Protein AF-A0A6G3SRX1-F1 (afdb_monomer_lite)

Secondary structure (DSSP, 8-state):
----SSB-HHHHHHHHT--SSSTT-HHHHHHHHTTSTTEE-TTTT-BEE-HHHHHHHHHHHHHH-HHHHHHHHHHHHH-

pLDDT: mean 86.05, std 8.53, range [54.44, 94.0]

Foldseek 3Di:
DDDDQWDALVLQCLLVVADCDDVPHSVVVRVVVVVDPQWDDPPVRTIGGHPVVVVVVLVCCCVVDVPSVVVSVVSSVVD

Sequence (79 aa):
CALPRRFDEDLVAVAVAAPRNGPHAVPDLYDWLHELPFVAERHSGHSRYHAVVRAPMLRLQRTGSPRRWKAAHDRLAEA

Radius of gyration: 12.68 Å; chains: 1; bounding box: 31×19×32 Å

Structure (mmCIF, N/CA/C/O backbone):
data_AF-A0A6G3SRX1-F1
#
_entry.id   AF-A0A6G3SRX1-F1
#
loop_
_atom_site.group_PDB
_atom_site.id
_atom_site.type_symbol
_atom_site.label_atom_id
_atom_site.label_alt_id
_atom_site.label_comp_id
_atom_site.label_asym_id
_atom_site.label_entity_id
_atom_site.label_seq_id
_atom_site.pdbx_PDB_ins_code
_atom_site.Cartn_x
_atom_site.Cartn_y
_atom_site.Cartn_z
_atom_site.occupancy
_atom_site.B_iso_or_equiv
_atom_site.auth_seq_id
_atom_site.auth_comp_id
_atom_site.auth_asym_id
_atom_site.auth_atom_id
_atom_site.pdbx_PDB_model_num
ATOM 1 N N . CYS A 1 1 ? -11.637 -8.591 4.564 1.00 54.44 1 CYS A N 1
ATOM 2 C CA . CYS A 1 1 ? -10.668 -8.509 3.453 1.00 54.44 1 CYS A CA 1
ATOM 3 C C . CYS A 1 1 ? -9.263 -8.332 4.014 1.00 54.44 1 CYS A C 1
ATOM 5 O O . CYS A 1 1 ? -8.998 -7.308 4.637 1.00 54.44 1 CYS A O 1
ATOM 7 N N . ALA A 1 2 ? -8.394 -9.333 3.875 1.00 65.69 2 ALA A N 1
ATOM 8 C CA . ALA A 1 2 ? -7.018 -9.249 4.353 1.00 65.69 2 ALA A CA 1
ATOM 9 C C . ALA A 1 2 ? -6.160 -8.569 3.280 1.00 65.69 2 ALA A C 1
ATOM 11 O O . ALA A 1 2 ? -5.895 -9.159 2.242 1.00 65.69 2 ALA A O 1
ATOM 12 N N . LEU A 1 3 ? -5.754 -7.316 3.507 1.00 79.19 3 LEU A N 1
ATOM 13 C CA . LEU A 1 3 ? -4.710 -6.717 2.674 1.00 79.19 3 LEU A CA 1
ATOM 14 C C . LEU A 1 3 ? -3.392 -7.459 2.910 1.00 79.19 3 LEU A C 1
ATOM 16 O O . LEU A 1 3 ? -3.090 -7.745 4.082 1.00 79.19 3 LEU A O 1
ATOM 20 N N . PRO A 1 4 ? -2.591 -7.699 1.859 1.00 86.25 4 PRO A N 1
ATOM 21 C CA . PRO A 1 4 ? -1.280 -8.313 1.992 1.00 86.25 4 PRO A CA 1
ATOM 22 C C . PRO A 1 4 ? -0.440 -7.620 3.069 1.00 86.25 4 PRO A C 1
ATOM 24 O O . PRO A 1 4 ? -0.479 -6.397 3.265 1.00 86.25 4 PRO A O 1
ATOM 27 N N . ARG A 1 5 ? 0.266 -8.424 3.865 1.00 88.81 5 ARG A N 1
ATOM 28 C CA . AR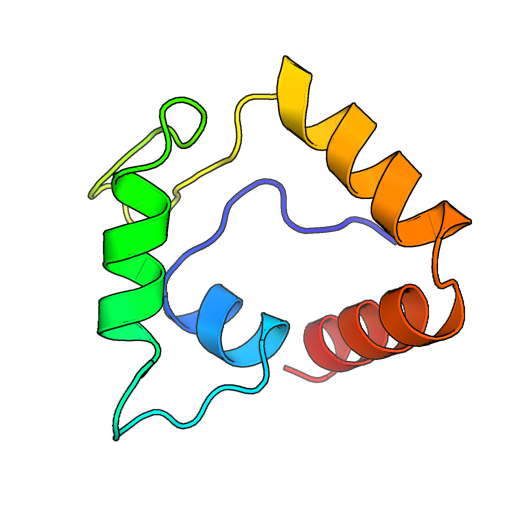G A 1 5 ? 1.187 -7.926 4.905 1.00 88.81 5 ARG A CA 1
ATOM 29 C C . ARG A 1 5 ? 2.584 -7.660 4.354 1.00 88.81 5 ARG A C 1
ATOM 31 O O . ARG A 1 5 ? 3.357 -6.973 5.014 1.00 88.81 5 ARG A O 1
ATOM 38 N N . ARG A 1 6 ? 2.864 -8.227 3.186 1.00 91.38 6 ARG A N 1
ATOM 39 C CA . ARG A 1 6 ? 4.087 -8.117 2.404 1.00 91.38 6 ARG A CA 1
ATOM 40 C C . ARG A 1 6 ? 3.710 -7.685 0.993 1.00 91.38 6 ARG A C 1
ATOM 42 O O . ARG A 1 6 ? 2.563 -7.891 0.597 1.00 91.38 6 ARG A O 1
ATOM 49 N N . PHE A 1 7 ? 4.652 -7.081 0.296 1.00 90.56 7 PHE A N 1
ATOM 50 C CA . PHE A 1 7 ? 4.509 -6.631 -1.073 1.00 90.56 7 PHE A CA 1
ATOM 51 C C . PHE A 1 7 ? 5.835 -6.786 -1.817 1.00 90.56 7 PHE A C 1
ATOM 53 O O . PHE A 1 7 ? 6.909 -6.690 -1.220 1.00 90.56 7 PHE A O 1
ATOM 60 N N . ASP A 1 8 ? 5.720 -7.010 -3.114 1.00 91.25 8 ASP A N 1
ATOM 61 C CA . ASP A 1 8 ? 6.788 -7.007 -4.103 1.00 91.25 8 ASP A CA 1
ATOM 62 C C . ASP A 1 8 ? 6.407 -6.046 -5.240 1.00 91.25 8 ASP A C 1
ATOM 64 O O . ASP A 1 8 ? 5.407 -5.321 -5.161 1.00 91.25 8 ASP A O 1
ATOM 68 N N . GLU A 1 9 ? 7.235 -6.004 -6.276 1.00 89.94 9 GLU A N 1
ATOM 69 C CA . GLU A 1 9 ? 7.038 -5.132 -7.429 1.00 89.94 9 GLU A CA 1
ATOM 70 C C . GLU A 1 9 ? 5.737 -5.455 -8.190 1.00 89.94 9 GLU A C 1
ATOM 72 O O . GLU A 1 9 ? 4.994 -4.542 -8.558 1.00 89.94 9 GLU A O 1
ATOM 77 N N . ASP A 1 10 ? 5.398 -6.740 -8.342 1.00 89.69 10 ASP A N 1
ATOM 78 C CA . ASP A 1 10 ? 4.171 -7.181 -9.017 1.00 89.69 10 ASP A CA 1
ATOM 79 C C . ASP A 1 10 ? 2.920 -6.747 -8.244 1.00 89.69 10 ASP A C 1
ATOM 81 O O . ASP A 1 10 ? 1.970 -6.209 -8.824 1.00 89.69 10 ASP A O 1
ATOM 85 N N . LEU A 1 11 ? 2.926 -6.891 -6.916 1.00 90.06 11 LEU A N 1
ATOM 86 C CA . LEU A 1 11 ? 1.824 -6.422 -6.086 1.00 90.06 11 LEU A CA 1
ATOM 87 C C . LEU A 1 11 ? 1.668 -4.899 -6.167 1.00 90.06 11 LEU A C 1
ATOM 89 O O . LEU A 1 11 ? 0.541 -4.394 -6.165 1.00 90.06 11 LEU A O 1
ATOM 93 N N . VAL A 1 12 ? 2.776 -4.154 -6.244 1.00 89.88 12 VAL A N 1
ATOM 94 C CA . VAL A 1 12 ? 2.734 -2.701 -6.447 1.00 89.88 12 VAL A CA 1
ATOM 95 C C . VAL A 1 12 ? 2.111 -2.377 -7.802 1.00 89.88 12 VAL A C 1
ATOM 97 O O . VAL A 1 12 ? 1.181 -1.569 -7.834 1.00 89.88 12 VAL A O 1
ATOM 100 N N . ALA A 1 13 ? 2.514 -3.052 -8.884 1.00 89.56 13 ALA A N 1
ATOM 101 C CA . ALA A 1 13 ? 1.939 -2.861 -10.218 1.00 89.56 13 ALA A CA 1
ATOM 102 C C . ALA A 1 13 ? 0.406 -2.981 -10.210 1.00 89.56 13 ALA A C 1
ATOM 104 O O . ALA A 1 13 ? -0.301 -2.092 -10.697 1.00 89.56 13 ALA A O 1
ATOM 105 N N . VAL A 1 14 ? -0.111 -4.040 -9.582 1.00 90.62 14 VAL A N 1
ATOM 106 C CA . VAL A 1 14 ? -1.553 -4.287 -9.432 1.00 90.62 14 VAL A CA 1
ATOM 107 C C . VAL A 1 14 ? -2.218 -3.201 -8.575 1.00 90.62 14 VAL A C 1
ATOM 109 O O . VAL A 1 14 ? -3.256 -2.632 -8.940 1.00 90.62 14 VAL A O 1
ATOM 112 N N . ALA A 1 15 ? -1.624 -2.881 -7.423 1.00 88.38 15 ALA A N 1
ATOM 113 C CA . ALA A 1 15 ? -2.217 -1.983 -6.436 1.00 88.38 15 ALA A CA 1
ATOM 114 C C . ALA A 1 15 ? -2.323 -0.529 -6.919 1.00 88.38 15 ALA A C 1
ATOM 116 O O . ALA A 1 15 ? -3.287 0.161 -6.566 1.00 88.38 15 ALA A O 1
ATOM 117 N N . VAL A 1 16 ? -1.369 -0.050 -7.723 1.00 84.50 16 VAL A N 1
ATOM 118 C CA . VAL A 1 16 ? -1.389 1.326 -8.246 1.00 84.50 16 VAL A CA 1
ATOM 119 C C . VAL A 1 16 ? -1.964 1.447 -9.653 1.00 84.50 16 VAL A C 1
ATOM 121 O O . VAL A 1 16 ? -2.245 2.566 -10.074 1.00 84.50 16 VAL A O 1
ATOM 124 N N . ALA A 1 17 ? -2.205 0.325 -10.344 1.00 82.88 17 ALA A N 1
ATOM 125 C CA . ALA A 1 17 ? -2.600 0.309 -11.756 1.00 82.88 17 ALA A CA 1
ATOM 126 C C . ALA A 1 17 ? -1.669 1.186 -12.621 1.00 82.88 17 ALA A C 1
ATOM 128 O O . ALA A 1 17 ? -2.115 1.876 -13.539 1.00 82.88 17 ALA A O 1
ATOM 129 N N . ALA A 1 18 ? -0.378 1.208 -12.271 1.00 73.31 18 ALA A N 1
ATOM 130 C CA . ALA A 1 18 ? 0.619 2.018 -12.953 1.00 73.31 18 ALA A CA 1
ATOM 131 C C . ALA A 1 18 ? 1.062 1.341 -14.256 1.00 73.31 18 ALA A C 1
ATOM 133 O O . ALA A 1 18 ? 1.083 0.108 -14.344 1.00 73.31 18 ALA A O 1
ATOM 134 N N . PRO A 1 19 ? 1.432 2.128 -15.277 1.00 68.75 19 PRO A N 1
ATOM 135 C CA . PRO A 1 19 ? 2.022 1.576 -16.484 1.00 68.75 19 PRO A CA 1
ATOM 136 C C . PRO A 1 19 ? 3.365 0.906 -16.152 1.00 68.75 19 PRO A C 1
ATOM 138 O O . PRO A 1 19 ? 4.148 1.413 -15.350 1.00 68.75 19 PRO A O 1
ATOM 141 N N . ARG A 1 20 ? 3.655 -0.238 -16.793 1.00 67.31 20 ARG A N 1
ATOM 142 C CA . ARG A 1 20 ? 4.947 -0.934 -16.620 1.00 67.31 20 ARG A CA 1
ATOM 143 C C . ARG A 1 20 ? 6.142 -0.095 -17.099 1.00 67.31 20 ARG A C 1
ATOM 145 O O . ARG A 1 20 ? 7.244 -0.324 -16.627 1.00 67.31 20 ARG A O 1
ATOM 152 N N . ASN A 1 21 ? 5.913 0.868 -17.999 1.00 69.44 21 ASN A N 1
ATOM 153 C CA . ASN A 1 21 ? 6.933 1.723 -18.611 1.00 69.44 21 ASN A CA 1
ATOM 154 C C . ASN A 1 21 ? 6.492 3.200 -18.611 1.00 69.44 21 ASN A C 1
ATOM 156 O O . ASN A 1 21 ? 5.297 3.483 -18.703 1.00 69.44 21 ASN A O 1
ATOM 160 N N . GLY A 1 22 ? 7.455 4.128 -18.611 1.00 71.25 22 GLY A N 1
ATOM 161 C CA . GLY A 1 22 ? 7.227 5.580 -18.633 1.00 71.25 22 GLY A CA 1
ATOM 162 C C . GLY A 1 22 ? 7.629 6.268 -17.321 1.00 71.25 22 GLY A C 1
ATOM 163 O O . GLY A 1 22 ? 8.122 5.604 -16.414 1.00 71.25 22 GLY A O 1
ATOM 164 N N . PRO A 1 23 ? 7.454 7.594 -17.195 1.00 65.25 23 PRO A N 1
ATOM 165 C CA . PRO A 1 23 ? 7.684 8.279 -15.925 1.00 65.25 23 PRO A CA 1
ATOM 166 C C . PRO A 1 23 ? 6.748 7.719 -14.844 1.00 65.25 23 PRO A C 1
ATOM 168 O O . PRO A 1 23 ? 5.553 7.554 -15.092 1.00 65.25 23 PRO A O 1
ATOM 171 N N . HIS A 1 24 ? 7.290 7.448 -13.652 1.00 71.94 24 HIS A N 1
ATOM 172 C CA . HIS A 1 24 ? 6.596 6.754 -12.554 1.00 71.94 24 HIS A CA 1
ATOM 173 C C . HIS A 1 24 ? 6.242 5.290 -12.869 1.00 71.94 24 HIS A C 1
ATOM 175 O O . HIS A 1 24 ? 5.202 4.790 -12.428 1.00 71.94 24 HIS A O 1
ATOM 181 N N . ALA A 1 25 ? 7.097 4.609 -13.639 1.00 86.12 25 ALA A N 1
ATOM 182 C CA . ALA A 1 25 ? 6.987 3.172 -13.842 1.00 86.12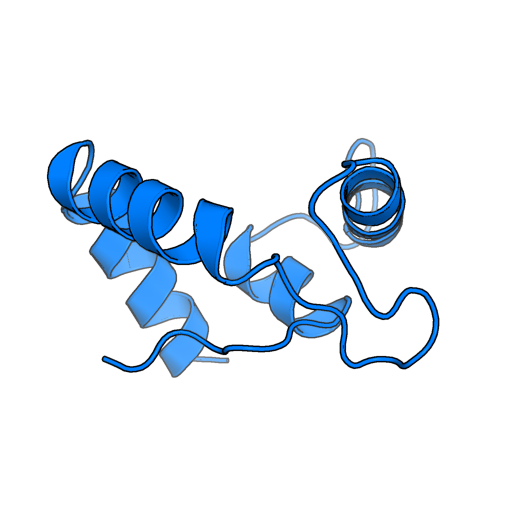 25 ALA A CA 1
ATOM 183 C C . ALA A 1 25 ? 7.072 2.419 -12.505 1.00 86.12 25 ALA A C 1
ATOM 185 O O . ALA A 1 25 ? 7.600 2.916 -11.507 1.00 86.12 25 ALA A O 1
ATOM 186 N N . VAL A 1 26 ? 6.544 1.196 -12.496 1.00 89.44 26 VAL A N 1
ATOM 187 C CA . VAL A 1 26 ? 6.517 0.344 -11.301 1.00 89.44 26 VAL A CA 1
ATOM 188 C C . VAL A 1 26 ? 7.902 0.166 -10.656 1.00 89.44 26 VAL A C 1
ATOM 190 O O . VAL A 1 26 ? 7.951 0.307 -9.434 1.00 89.44 26 VAL A O 1
ATOM 193 N N . PRO A 1 27 ? 9.009 -0.052 -11.402 1.00 88.62 27 PRO A N 1
ATOM 194 C CA . PRO A 1 27 ? 10.337 -0.156 -10.797 1.00 88.62 27 PRO A CA 1
ATOM 195 C C . PRO A 1 27 ? 10.727 1.103 -10.011 1.00 88.62 27 PRO A C 1
ATOM 197 O O . PRO A 1 27 ? 11.071 1.007 -8.836 1.00 88.62 27 PRO A O 1
ATOM 200 N N . ASP A 1 28 ? 10.568 2.290 -10.608 1.00 89.00 28 ASP A N 1
ATOM 201 C CA . ASP A 1 28 ? 10.901 3.569 -9.964 1.00 89.00 28 ASP A CA 1
ATOM 202 C C . ASP A 1 28 ? 10.061 3.796 -8.700 1.00 89.00 28 ASP A C 1
ATOM 204 O O . ASP A 1 28 ? 10.550 4.270 -7.674 1.00 89.00 28 ASP A O 1
ATOM 208 N N . LEU A 1 29 ? 8.772 3.445 -8.763 1.00 89.81 29 LEU A N 1
ATOM 209 C CA . LEU A 1 29 ? 7.870 3.546 -7.622 1.00 89.81 29 LEU A CA 1
ATOM 210 C C . LEU A 1 29 ? 8.254 2.559 -6.513 1.00 89.81 29 LEU A C 1
ATOM 212 O O . LEU A 1 29 ? 8.171 2.896 -5.331 1.00 89.81 29 LEU A O 1
ATOM 216 N N . TYR A 1 30 ? 8.644 1.341 -6.885 1.00 89.81 30 TYR A N 1
ATOM 217 C CA . TYR A 1 30 ? 9.069 0.314 -5.946 1.00 89.81 30 TYR A CA 1
ATOM 218 C C . TYR A 1 30 ? 10.376 0.706 -5.251 1.00 89.81 30 TYR A C 1
ATOM 220 O O . TYR A 1 30 ? 10.465 0.593 -4.029 1.00 89.81 30 TYR A O 1
ATOM 228 N N . ASP A 1 31 ? 11.340 1.254 -5.988 1.00 90.81 31 ASP A N 1
ATOM 229 C CA . ASP A 1 31 ? 12.583 1.783 -5.427 1.00 90.81 31 ASP A CA 1
ATOM 230 C C . ASP A 1 31 ? 12.329 2.971 -4.496 1.00 90.81 31 ASP A C 1
ATOM 232 O O . ASP A 1 31 ? 12.831 2.983 -3.370 1.00 90.81 31 ASP A O 1
ATOM 236 N N . TRP A 1 32 ? 11.467 3.909 -4.898 1.00 91.75 32 TRP A N 1
ATOM 237 C CA . TRP A 1 32 ? 11.057 5.030 -4.050 1.00 91.75 32 TRP A CA 1
ATOM 238 C C . TRP A 1 32 ? 10.404 4.572 -2.737 1.00 91.75 32 TRP A C 1
ATOM 240 O O . TRP A 1 32 ? 10.672 5.134 -1.674 1.00 91.75 32 TRP A O 1
ATOM 250 N N . LEU A 1 33 ? 9.579 3.516 -2.757 1.00 92.00 33 LEU A N 1
ATOM 251 C CA . LEU A 1 33 ? 9.004 2.961 -1.526 1.00 92.00 33 LEU A CA 1
ATOM 252 C C . LEU A 1 33 ? 10.092 2.521 -0.535 1.00 92.00 33 LEU A C 1
ATOM 254 O O . LEU A 1 33 ? 9.901 2.676 0.670 1.00 92.00 33 LEU A O 1
ATOM 258 N N . HIS A 1 34 ? 11.234 2.021 -1.016 1.00 92.69 34 HIS A N 1
ATOM 259 C CA . HIS A 1 34 ? 12.371 1.626 -0.172 1.00 92.69 34 HIS A CA 1
ATOM 260 C C . HIS A 1 34 ? 13.199 2.798 0.360 1.00 92.69 34 HIS A C 1
ATOM 262 O O . HIS A 1 34 ? 14.068 2.581 1.207 1.00 92.69 34 HIS A O 1
ATOM 268 N N . GLU A 1 35 ? 12.948 4.022 -0.103 1.00 93.31 35 GLU A N 1
ATOM 269 C CA . GLU A 1 35 ? 13.500 5.247 0.489 1.00 93.31 35 GLU A CA 1
ATOM 270 C C . GLU A 1 35 ? 12.694 5.698 1.715 1.00 93.31 35 GLU A C 1
ATOM 272 O O . GLU A 1 35 ? 13.188 6.456 2.553 1.00 93.31 35 GLU A O 1
ATOM 277 N N . LEU A 1 36 ? 11.451 5.220 1.858 1.00 93.69 36 LEU A N 1
ATOM 278 C CA . LEU A 1 36 ? 10.604 5.566 2.992 1.00 93.69 36 LEU A CA 1
ATOM 279 C C . LEU A 1 36 ? 11.125 4.889 4.271 1.00 93.69 36 LEU A C 1
ATOM 281 O O . LEU A 1 36 ? 11.295 3.668 4.302 1.00 93.69 36 LEU A O 1
ATOM 285 N N . PRO A 1 37 ? 11.262 5.628 5.390 1.00 92.69 37 PRO A N 1
ATOM 286 C CA . PRO A 1 37 ? 11.885 5.119 6.618 1.00 92.69 37 PRO A CA 1
ATOM 287 C C . PRO A 1 37 ? 11.061 4.037 7.323 1.00 92.69 37 PRO A C 1
ATOM 289 O O . PRO A 1 37 ? 11.477 3.499 8.345 1.00 92.69 37 PRO A O 1
ATOM 292 N N . PHE A 1 38 ? 9.858 3.756 6.822 1.00 92.94 38 PHE A N 1
ATOM 293 C CA . PHE A 1 38 ? 8.931 2.803 7.404 1.00 92.9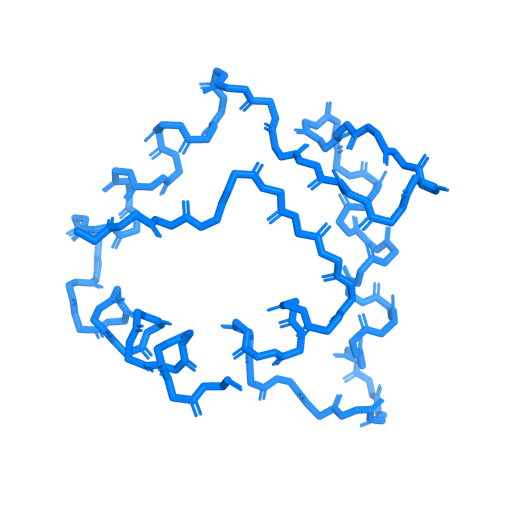4 38 PHE A CA 1
ATOM 294 C C . PHE A 1 38 ? 8.676 1.564 6.540 1.00 92.94 38 PHE A C 1
ATOM 296 O O . PHE A 1 38 ? 7.760 0.789 6.838 1.00 92.94 38 PHE A O 1
ATOM 303 N N . VAL A 1 39 ? 9.472 1.372 5.488 1.00 94.00 39 VAL A N 1
ATOM 304 C CA . VAL A 1 39 ? 9.514 0.147 4.689 1.00 94.00 39 VAL A CA 1
ATOM 305 C C . VAL A 1 39 ? 10.711 -0.693 5.131 1.00 94.00 39 VAL A C 1
ATOM 307 O O . VAL A 1 39 ? 11.832 -0.212 5.247 1.00 94.00 39 VAL A O 1
ATOM 310 N N . ALA A 1 40 ? 10.452 -1.964 5.423 1.00 90.75 40 ALA A N 1
ATOM 311 C CA . ALA A 1 40 ? 11.436 -2.930 5.891 1.00 90.75 40 ALA A CA 1
ATOM 312 C C . ALA A 1 40 ? 11.628 -4.070 4.884 1.00 90.75 40 ALA A C 1
ATOM 314 O O . ALA A 1 40 ? 10.792 -4.288 4.004 1.00 90.75 40 ALA A O 1
ATOM 315 N N . GLU A 1 41 ? 12.687 -4.858 5.101 1.00 83.69 41 GLU A N 1
ATOM 316 C CA . GLU A 1 41 ? 12.991 -6.078 4.334 1.00 83.69 41 GLU A CA 1
ATOM 317 C C . GLU A 1 41 ? 13.270 -5.786 2.849 1.00 83.69 41 GLU A C 1
ATOM 319 O O . GLU A 1 41 ? 12.825 -6.509 1.950 1.00 83.69 41 GLU A O 1
ATOM 324 N N . ARG A 1 42 ? 14.030 -4.709 2.603 1.00 73.12 42 ARG A N 1
ATOM 325 C CA . ARG A 1 42 ? 14.559 -4.329 1.287 1.00 73.12 42 ARG A CA 1
ATOM 326 C C . ARG A 1 42 ? 15.354 -5.500 0.690 1.00 73.12 42 ARG A C 1
ATOM 328 O O . ARG A 1 42 ? 16.121 -6.145 1.399 1.00 73.12 42 ARG A O 1
ATOM 335 N N . HIS A 1 43 ? 15.152 -5.776 -0.600 1.00 63.91 43 HIS A N 1
ATOM 336 C CA . HIS A 1 43 ? 15.839 -6.834 -1.367 1.00 63.91 43 HIS A CA 1
ATOM 337 C C . HIS A 1 43 ? 15.534 -8.295 -0.979 1.00 63.91 43 HIS A C 1
ATOM 339 O O . HIS A 1 43 ? 16.208 -9.204 -1.451 1.00 63.91 43 HIS A O 1
ATOM 345 N N . SER A 1 44 ? 14.499 -8.553 -0.172 1.00 74.06 44 SER A N 1
ATOM 346 C CA . SER A 1 44 ? 14.057 -9.925 0.149 1.00 74.06 44 SER A CA 1
ATOM 347 C C . SER A 1 44 ? 12.961 -10.472 -0.779 1.00 74.06 44 SER A C 1
ATOM 349 O O . SER A 1 44 ? 12.534 -11.614 -0.613 1.00 74.06 44 SER A O 1
ATOM 351 N N . GLY A 1 45 ? 12.441 -9.641 -1.693 1.00 73.12 45 GLY A N 1
ATOM 352 C CA . GLY A 1 45 ? 11.220 -9.926 -2.462 1.00 73.12 45 GLY A CA 1
ATOM 353 C C . GLY A 1 45 ? 9.935 -9.932 -1.620 1.00 73.12 45 GLY A C 1
ATOM 354 O O . GLY A 1 45 ? 8.890 -10.333 -2.105 1.00 73.12 45 GLY A O 1
ATOM 355 N N . HIS A 1 46 ? 10.000 -9.531 -0.346 1.00 80.75 46 HIS A N 1
ATOM 356 C CA . HIS A 1 46 ? 8.906 -9.672 0.621 1.00 80.75 46 HIS A CA 1
ATOM 357 C C . HIS A 1 46 ? 8.740 -8.431 1.503 1.00 80.75 46 HIS A C 1
ATOM 359 O O . HIS A 1 46 ? 8.449 -8.530 2.698 1.00 80.75 46 HIS A O 1
ATOM 365 N N . SER A 1 47 ? 8.948 -7.255 0.927 1.00 92.69 47 SER A N 1
ATOM 366 C CA . SER A 1 47 ? 9.001 -6.005 1.670 1.00 92.69 47 SER A CA 1
ATOM 367 C C . SER A 1 47 ? 7.696 -5.695 2.392 1.00 92.69 47 SER A C 1
ATOM 369 O O . SER A 1 47 ? 6.612 -6.149 2.024 1.00 92.69 47 SER A O 1
ATOM 371 N N . ARG A 1 48 ? 7.787 -4.949 3.493 1.00 92.94 48 ARG A N 1
ATOM 372 C CA . ARG A 1 48 ? 6.618 -4.653 4.326 1.00 92.94 48 ARG A CA 1
ATOM 373 C C . ARG A 1 48 ? 6.703 -3.284 4.961 1.00 92.94 48 ARG A C 1
ATOM 375 O O . ARG A 1 48 ? 7.765 -2.842 5.380 1.00 92.94 48 ARG A O 1
ATOM 382 N N . TYR A 1 49 ? 5.544 -2.666 5.138 1.00 93.62 49 TYR A N 1
ATOM 383 C CA . TYR A 1 49 ? 5.417 -1.521 6.027 1.00 93.62 49 TYR A CA 1
ATOM 384 C C . TYR A 1 49 ? 5.594 -1.957 7.483 1.00 93.62 49 TYR A C 1
ATOM 386 O O . TYR A 1 49 ? 5.080 -3.008 7.891 1.00 93.62 49 TYR A O 1
ATOM 394 N N . HIS A 1 50 ? 6.246 -1.132 8.301 1.00 93.69 50 HIS A N 1
ATOM 395 C CA . HIS A 1 50 ? 6.246 -1.332 9.746 1.00 93.69 50 HIS A CA 1
ATOM 396 C C . HIS A 1 50 ? 4.811 -1.376 10.287 1.00 93.69 50 HIS A C 1
ATOM 398 O O . HIS A 1 50 ? 3.936 -0.599 9.894 1.00 93.69 50 HIS A O 1
ATOM 404 N N . ALA A 1 51 ? 4.561 -2.284 11.233 1.00 90.00 51 ALA A N 1
ATOM 405 C CA . ALA A 1 51 ? 3.219 -2.508 11.771 1.00 90.00 51 ALA A CA 1
ATOM 406 C C . ALA A 1 51 ? 2.609 -1.236 12.389 1.00 90.00 51 ALA A C 1
ATOM 408 O O . ALA A 1 51 ? 1.408 -1.002 12.241 1.00 90.00 51 ALA A O 1
ATOM 409 N N . VAL A 1 52 ? 3.452 -0.403 13.014 1.00 92.88 52 VAL A N 1
ATOM 410 C CA . VAL A 1 52 ? 3.050 0.846 13.676 1.00 92.88 52 VAL A CA 1
ATOM 411 C C . VAL A 1 52 ? 2.480 1.881 12.706 1.00 92.88 52 VAL A C 1
ATOM 413 O O . VAL A 1 52 ? 1.532 2.571 13.064 1.00 92.88 52 VAL A O 1
ATOM 416 N N . VAL A 1 53 ? 2.980 1.951 11.465 1.00 92.38 53 VAL A N 1
ATOM 417 C CA . VAL A 1 53 ? 2.452 2.875 10.441 1.00 92.38 53 VAL A CA 1
ATOM 418 C C . VAL A 1 53 ? 1.331 2.248 9.618 1.00 92.38 53 VAL A C 1
ATOM 420 O O . VAL A 1 53 ? 0.389 2.932 9.218 1.00 92.38 53 VAL A O 1
ATOM 423 N N . ARG A 1 54 ? 1.379 0.925 9.404 1.00 92.00 54 ARG A N 1
ATOM 424 C CA . ARG A 1 54 ? 0.438 0.223 8.525 1.00 92.00 54 ARG A CA 1
ATOM 425 C C . ARG A 1 54 ? -1.003 0.369 9.002 1.00 92.00 54 ARG A C 1
ATOM 427 O O . ARG A 1 54 ? -1.884 0.667 8.202 1.00 92.00 54 ARG A O 1
ATOM 434 N N . ALA A 1 55 ? -1.268 0.149 10.290 1.00 91.00 55 ALA A N 1
ATOM 435 C CA . ALA A 1 55 ? -2.636 0.209 10.815 1.00 91.00 55 ALA A CA 1
ATOM 436 C C . ALA A 1 55 ? -3.274 1.610 10.651 1.00 91.00 55 ALA A C 1
ATOM 438 O O . ALA A 1 55 ? -4.395 1.688 10.137 1.00 91.00 55 ALA A O 1
ATOM 439 N N . PRO A 1 56 ? -2.580 2.709 11.011 1.00 92.38 56 PRO A N 1
ATOM 440 C CA . PRO A 1 56 ? -3.027 4.069 10.711 1.00 92.38 56 PRO A CA 1
ATOM 441 C C . PRO A 1 56 ? -3.255 4.339 9.217 1.00 92.38 56 PRO A C 1
ATOM 443 O O . PRO A 1 56 ? -4.310 4.861 8.860 1.00 92.38 56 PRO A O 1
ATOM 446 N N . MET A 1 57 ? -2.333 3.929 8.335 1.00 90.69 57 MET A N 1
ATOM 447 C CA . MET A 1 57 ? -2.471 4.126 6.881 1.00 90.69 57 MET A CA 1
ATOM 448 C C . MET A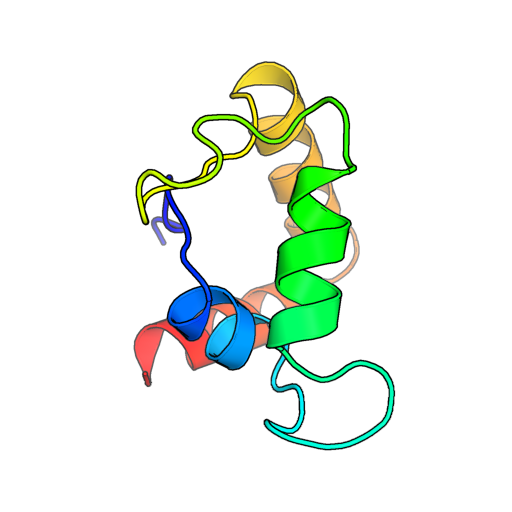 1 57 ? -3.724 3.442 6.322 1.00 90.69 57 MET A C 1
ATOM 450 O O . MET A 1 57 ? -4.485 4.048 5.568 1.00 90.69 57 MET 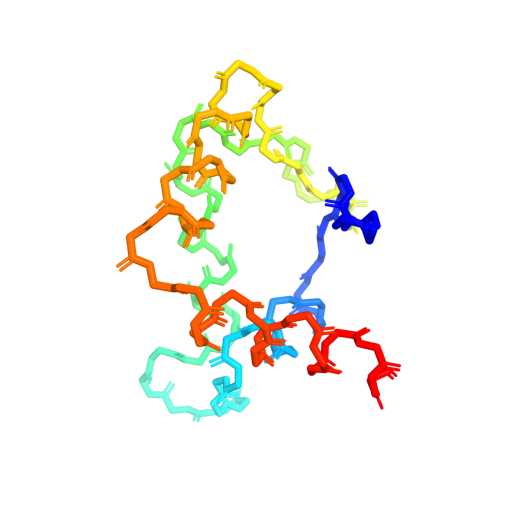A O 1
ATOM 454 N N . LEU A 1 58 ? -3.982 2.194 6.731 1.00 89.38 58 LEU A N 1
ATOM 455 C CA . LEU A 1 58 ? -5.177 1.463 6.304 1.00 89.38 58 LEU A CA 1
ATOM 456 C C . LEU A 1 58 ? -6.462 2.113 6.811 1.00 89.38 58 LEU A C 1
ATOM 458 O O . LEU A 1 58 ? -7.450 2.188 6.081 1.00 89.38 58 LEU A O 1
ATOM 462 N N . ARG A 1 59 ? -6.454 2.599 8.057 1.00 90.81 59 ARG A N 1
ATOM 463 C CA . ARG A 1 59 ? -7.599 3.313 8.624 1.00 90.81 59 ARG A CA 1
ATOM 464 C C . ARG A 1 59 ? -7.900 4.570 7.814 1.00 90.81 59 ARG A C 1
ATOM 466 O O . ARG A 1 59 ? -9.048 4.732 7.414 1.00 90.81 59 ARG A O 1
ATOM 473 N N . LEU A 1 60 ? -6.882 5.386 7.535 1.00 90.62 60 LEU A N 1
ATOM 474 C CA . LEU A 1 60 ? -7.014 6.620 6.761 1.00 90.62 60 LEU A CA 1
ATOM 475 C C . LEU A 1 60 ? -7.579 6.360 5.360 1.00 90.62 60 LEU A C 1
ATOM 477 O O . LEU A 1 60 ? -8.523 7.029 4.951 1.00 90.62 60 LEU A O 1
ATOM 481 N N . GLN A 1 61 ? -7.052 5.364 4.643 1.00 87.38 61 GLN A N 1
ATOM 482 C CA . GLN A 1 61 ? -7.542 5.002 3.308 1.00 87.38 61 GLN A CA 1
ATOM 483 C C . GLN A 1 61 ? -9.010 4.560 3.335 1.00 87.38 61 GLN A C 1
ATOM 485 O O . GLN A 1 61 ? -9.821 5.017 2.527 1.00 87.38 61 GLN A O 1
ATOM 490 N N . ARG A 1 62 ? -9.378 3.717 4.308 1.00 89.44 62 ARG A N 1
ATOM 491 C CA . ARG A 1 62 ? -10.749 3.220 4.454 1.00 89.44 62 ARG A CA 1
ATOM 492 C C . ARG A 1 62 ? -11.747 4.330 4.793 1.00 89.44 62 ARG A C 1
ATOM 494 O O . ARG A 1 62 ? -12.870 4.284 4.301 1.00 89.44 62 ARG A O 1
ATOM 501 N N . THR A 1 63 ? -11.368 5.300 5.628 1.00 92.88 63 THR A N 1
ATOM 502 C CA . THR A 1 63 ? -12.266 6.390 6.050 1.00 92.88 63 THR A CA 1
ATOM 503 C C . THR A 1 63 ? -12.292 7.559 5.072 1.00 92.88 63 THR A C 1
ATOM 505 O O . THR A 1 63 ? -13.337 8.176 4.903 1.00 92.88 63 THR A O 1
ATOM 508 N N . GLY A 1 64 ? -11.165 7.874 4.430 1.00 91.00 64 GLY A N 1
ATOM 509 C CA . GLY A 1 64 ? -11.036 9.035 3.548 1.00 91.00 64 GLY A CA 1
ATOM 510 C C . GLY A 1 64 ? -11.644 8.827 2.162 1.00 91.00 64 GLY A C 1
ATOM 511 O O . GLY A 1 64 ? -12.110 9.781 1.546 1.00 91.00 64 GLY A O 1
ATOM 512 N N . SER A 1 65 ? -11.666 7.591 1.650 1.00 86.75 65 SER A N 1
ATOM 513 C CA . SER A 1 65 ? -12.316 7.292 0.370 1.00 86.75 65 SER A CA 1
ATOM 514 C C . SER A 1 65 ? -12.742 5.820 0.267 1.00 86.75 65 SER A C 1
ATOM 516 O O . SER A 1 65 ? -12.030 5.001 -0.323 1.00 86.75 65 SER A O 1
ATOM 518 N N . PRO A 1 66 ? -13.939 5.462 0.771 1.00 87.44 66 PRO A N 1
ATOM 519 C CA . PRO A 1 66 ? -14.450 4.089 0.719 1.00 87.44 66 PRO A CA 1
ATOM 520 C C . PRO A 1 66 ? -14.516 3.502 -0.700 1.00 87.44 66 PRO A C 1
ATOM 522 O O . PRO A 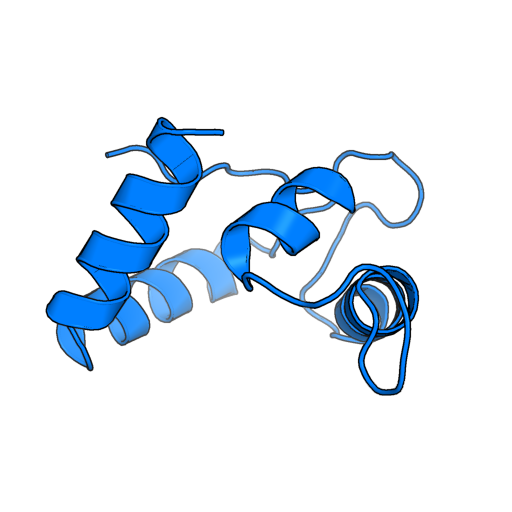1 66 ? -14.279 2.311 -0.893 1.00 87.44 66 PRO A O 1
ATOM 525 N N . ARG A 1 67 ? -14.787 4.340 -1.713 1.00 90.06 67 ARG A N 1
ATOM 526 C CA . ARG A 1 67 ? -14.785 3.936 -3.131 1.00 90.06 67 ARG A CA 1
ATOM 527 C C . ARG A 1 67 ? -13.395 3.528 -3.613 1.00 90.06 67 ARG A C 1
ATOM 529 O O . ARG A 1 67 ? -13.262 2.477 -4.229 1.00 90.06 67 ARG A O 1
ATOM 536 N N . ARG A 1 68 ? -12.365 4.335 -3.329 1.00 85.06 68 ARG A N 1
ATOM 537 C CA . ARG A 1 68 ? -10.977 3.998 -3.690 1.00 85.06 68 ARG A CA 1
ATOM 538 C C . ARG A 1 68 ? -10.493 2.765 -2.939 1.00 85.06 68 ARG A C 1
ATOM 540 O O . ARG A 1 68 ? -9.853 1.916 -3.546 1.00 85.06 68 ARG A O 1
ATOM 547 N N . TRP A 1 69 ? -10.856 2.647 -1.662 1.00 88.50 69 TRP A N 1
ATOM 548 C CA . TRP A 1 69 ? -10.599 1.454 -0.863 1.00 88.50 69 TRP A CA 1
ATOM 549 C C . TRP A 1 69 ? -11.178 0.204 -1.531 1.00 88.50 69 TRP A C 1
ATOM 551 O O . TRP A 1 69 ? -10.435 -0.731 -1.812 1.00 88.50 69 TRP A O 1
ATOM 561 N N . LYS A 1 70 ? -12.477 0.208 -1.862 1.00 89.62 70 LYS A N 1
ATOM 562 C CA . LYS A 1 70 ? -13.114 -0.917 -2.560 1.00 89.62 70 LYS A CA 1
ATOM 563 C C . LYS A 1 70 ? -12.438 -1.218 -3.903 1.00 89.62 70 LYS A C 1
ATOM 565 O O . LYS A 1 70 ? -12.090 -2.363 -4.138 1.00 89.62 70 LYS A O 1
ATOM 570 N N . ALA A 1 71 ? -12.174 -0.209 -4.730 1.00 88.56 71 ALA A N 1
ATOM 571 C CA . ALA A 1 71 ? -11.550 -0.415 -6.038 1.00 88.56 71 ALA A CA 1
ATOM 572 C C . ALA A 1 71 ? -10.131 -1.009 -5.953 1.00 88.56 71 ALA A C 1
ATOM 574 O O . ALA A 1 71 ? -9.749 -1.808 -6.801 1.00 88.56 71 ALA A O 1
ATOM 575 N N . ALA A 1 72 ? -9.339 -0.626 -4.946 1.00 86.06 72 ALA A N 1
ATOM 576 C CA . ALA A 1 72 ? -8.029 -1.231 -4.708 1.00 86.06 72 ALA A CA 1
ATOM 577 C C . ALA A 1 72 ? -8.155 -2.689 -4.238 1.00 86.06 72 ALA A C 1
ATOM 579 O O . ALA A 1 72 ? -7.375 -3.541 -4.647 1.00 86.06 72 ALA A O 1
ATOM 580 N N . HIS A 1 73 ? -9.154 -2.979 -3.402 1.00 88.19 73 HIS A N 1
ATOM 581 C CA . HIS A 1 73 ? -9.459 -4.337 -2.963 1.00 88.19 73 HIS A CA 1
ATOM 582 C C . HIS A 1 73 ? -9.917 -5.248 -4.102 1.00 88.19 73 HIS A C 1
ATOM 584 O O . HIS A 1 73 ? -9.473 -6.389 -4.152 1.00 88.19 73 HIS A O 1
ATOM 590 N N . ASP A 1 74 ? -10.778 -4.747 -4.986 1.00 90.31 74 ASP A N 1
ATOM 591 C CA . ASP A 1 74 ? -11.273 -5.499 -6.139 1.00 90.31 74 ASP A CA 1
ATOM 592 C C . ASP A 1 74 ? -10.107 -5.802 -7.102 1.00 90.31 74 ASP A C 1
ATOM 594 O O . ASP A 1 74 ? -9.889 -6.959 -7.440 1.00 90.31 74 ASP A O 1
ATOM 598 N N . ARG A 1 75 ? -9.247 -4.814 -7.405 1.00 88.69 75 ARG A N 1
ATOM 599 C CA . ARG A 1 75 ? -8.038 -5.029 -8.227 1.00 88.69 75 ARG A CA 1
ATOM 600 C C . ARG A 1 75 ? -7.098 -6.095 -7.669 1.00 88.69 75 ARG A C 1
ATOM 602 O O . ARG A 1 75 ? -6.565 -6.890 -8.425 1.00 88.69 75 ARG A O 1
ATOM 609 N N . LEU A 1 76 ? -6.897 -6.114 -6.353 1.00 87.88 76 LEU A N 1
ATOM 610 C CA . LEU A 1 76 ? -6.059 -7.124 -5.700 1.00 87.88 76 LEU A CA 1
ATOM 611 C C . LEU A 1 76 ? -6.699 -8.518 -5.669 1.00 87.88 76 LEU A C 1
ATOM 613 O O . LEU A 1 76 ? -5.988 -9.487 -5.447 1.00 87.88 76 LEU A O 1
ATOM 617 N N . ALA A 1 77 ? -8.022 -8.617 -5.800 1.00 89.00 77 ALA A N 1
ATOM 618 C CA . ALA A 1 77 ? -8.731 -9.893 -5.832 1.00 89.00 77 ALA A CA 1
ATOM 619 C C . ALA A 1 77 ? -8.831 -10.478 -7.250 1.00 89.00 77 ALA A C 1
ATOM 621 O O . ALA A 1 77 ? -9.039 -11.679 -7.391 1.00 89.00 77 ALA A O 1
ATOM 622 N N . GLU A 1 78 ? -8.727 -9.627 -8.273 1.00 87.25 78 GLU A N 1
ATOM 623 C CA . GLU A 1 78 ? -8.806 -9.992 -9.693 1.00 87.25 78 GLU A CA 1
ATOM 624 C C . GLU A 1 78 ? -7.440 -10.291 -10.336 1.00 87.25 78 GLU A C 1
ATOM 626 O O . GLU A 1 78 ? -7.408 -10.807 -11.452 1.00 87.25 78 GLU A O 1
ATOM 631 N N . ALA A 1 79 ? -6.337 -9.954 -9.660 1.00 82.62 79 ALA A N 1
ATOM 632 C CA . ALA A 1 79 ? -4.967 -10.244 -10.090 1.00 82.62 79 ALA A CA 1
ATOM 633 C C . ALA A 1 79 ? -4.501 -11.630 -9.630 1.00 82.62 79 ALA A C 1
ATOM 635 O O . ALA A 1 79 ? -3.788 -12.284 -10.424 1.00 82.62 79 ALA A O 1
#

Organism: Streptomyces anulatus (NCBI:txid1892)